Protein AF-A0A9E5NCR8-F1 (afdb_monomer_lite)

Foldseek 3Di:
DPDDDDPVVVVVQVPDPPRDPDDPPDLKDKDKDKDKDDDDDDPDPPDDIDMDIDMQMDNPDDVVSVVSVVVNVVVNVVVCVVQVPPQAALAAAAVLGGNVDRDLRSLVQLVCVVPVVGDQRPPPSLSQVQQQPPDRDNVSSVQSVCVVPPVDPGGDGVPGHD

Sequence (162 aa):
SPWGWLEDSLYALASRPGVSIQDVDSLVDRSQVMTAVHIPGENNPYAQASFVVVEAATRNGLAELQSIVGIARDIVKRQANAYGFPPRCGDVGPGGVGNGVVDLGDAVYILNYLFKNFPAPKCPLARADATGNGVVDLGDAVYLLNYLFKEFPPPDCPGIPF

Structure (mmCIF, N/CA/C/O backbone):
data_AF-A0A9E5NCR8-F1
#
_entry.id   AF-A0A9E5NCR8-F1
#
loop_
_atom_site.group_PDB
_atom_site.id
_atom_site.type_symbol
_atom_site.label_atom_id
_atom_site.label_alt_id
_atom_site.label_comp_id
_atom_site.label_asym_id
_atom_site.label_entity_id
_atom_site.label_seq_id
_atom_site.pdbx_PDB_ins_code
_atom_site.Cartn_x
_atom_site.Cartn_y
_atom_site.Cartn_z
_atom_site.occupancy
_atom_site.B_iso_or_equiv
_atom_site.auth_seq_id
_atom_site.auth_comp_id
_atom_site.auth_asym_id
_atom_site.auth_atom_id
_atom_site.pdbx_PDB_model_num
ATOM 1 N N . SER A 1 1 ? -10.292 -9.111 -34.425 1.00 34.38 1 SER A N 1
ATOM 2 C CA . SER A 1 1 ? -10.466 -7.845 -33.681 1.00 34.38 1 SER A CA 1
ATOM 3 C C . SER A 1 1 ? -9.158 -7.078 -33.738 1.00 34.38 1 SER A C 1
ATOM 5 O O . SER A 1 1 ? -8.133 -7.729 -33.565 1.00 34.38 1 SER A O 1
ATOM 7 N N . PRO A 1 2 ? -9.136 -5.763 -34.008 1.00 39.75 2 PRO A N 1
ATOM 8 C CA . PRO A 1 2 ? -7.903 -4.993 -33.928 1.00 39.75 2 PRO A CA 1
ATOM 9 C C . PRO A 1 2 ? -7.536 -4.841 -32.443 1.00 39.75 2 PRO A C 1
ATOM 11 O O . PRO A 1 2 ? -8.294 -4.258 -31.677 1.00 39.75 2 PRO A O 1
ATOM 14 N N . TRP A 1 3 ? -6.400 -5.424 -32.057 1.00 41.47 3 TRP A N 1
ATOM 15 C CA . TRP A 1 3 ? -5.693 -5.209 -30.782 1.00 41.47 3 TRP A CA 1
ATOM 16 C C . TRP A 1 3 ? -6.333 -5.711 -29.482 1.00 41.47 3 TRP A C 1
ATOM 18 O O . TRP A 1 3 ? -6.240 -5.058 -28.449 1.00 41.47 3 TRP A O 1
ATOM 28 N N . GLY A 1 4 ? -6.889 -6.920 -29.491 1.00 34.28 4 GLY A N 1
ATOM 29 C CA . GLY A 1 4 ? -7.196 -7.636 -28.251 1.00 34.28 4 GLY A CA 1
ATOM 30 C C . GLY A 1 4 ? -6.752 -9.082 -28.366 1.00 34.28 4 GLY A C 1
ATOM 31 O O . GLY A 1 4 ? -7.453 -9.881 -28.983 1.00 34.28 4 GLY A O 1
ATOM 32 N N . TRP A 1 5 ? -5.582 -9.414 -27.821 1.00 41.16 5 TRP A N 1
ATOM 33 C CA . TRP A 1 5 ? -5.235 -10.813 -27.576 1.00 41.16 5 TRP A CA 1
ATOM 34 C C . TRP A 1 5 ? -6.175 -11.336 -26.483 1.00 41.16 5 TRP A C 1
ATOM 36 O O . TRP A 1 5 ? -6.352 -10.673 -25.464 1.00 41.16 5 TRP A O 1
ATOM 46 N N . LEU A 1 6 ? -6.803 -12.494 -26.704 1.00 40.50 6 LEU A N 1
ATOM 47 C CA . LEU A 1 6 ? -7.566 -13.200 -25.668 1.00 40.50 6 LEU A CA 1
ATOM 48 C C . LEU A 1 6 ? -6.592 -13.563 -24.535 1.00 40.50 6 LEU A C 1
ATOM 50 O O . LEU A 1 6 ? -5.549 -14.149 -24.833 1.00 40.50 6 LEU A O 1
ATOM 54 N N . GLU A 1 7 ? -6.908 -13.210 -23.284 1.00 42.03 7 GLU A N 1
ATOM 55 C CA . GLU A 1 7 ? -6.040 -13.352 -22.093 1.00 42.03 7 GLU A CA 1
ATOM 56 C C . GLU A 1 7 ? -5.366 -14.735 -21.981 1.00 42.03 7 GLU A C 1
ATOM 58 O O . GLU A 1 7 ? -4.186 -14.832 -21.639 1.00 42.03 7 GLU A O 1
ATOM 63 N N . ASP A 1 8 ? -6.056 -15.795 -22.404 1.00 42.19 8 ASP A N 1
ATOM 64 C CA . ASP A 1 8 ? -5.558 -17.178 -22.374 1.00 42.19 8 ASP A CA 1
ATOM 65 C C . ASP A 1 8 ? -4.405 -17.455 -23.357 1.00 42.19 8 ASP A C 1
ATOM 67 O O . ASP A 1 8 ? -3.614 -18.385 -23.184 1.00 42.19 8 ASP A O 1
ATOM 71 N N . SER A 1 9 ? -4.269 -16.631 -24.397 1.00 46.66 9 SER A N 1
ATOM 72 C CA . SER A 1 9 ? -3.266 -16.811 -25.455 1.00 46.66 9 SER A CA 1
ATOM 73 C C . SER A 1 9 ? -1.865 -16.424 -24.982 1.00 46.66 9 SER A C 1
ATOM 75 O O . SER A 1 9 ? -0.873 -16.983 -25.448 1.00 46.66 9 SER A O 1
ATOM 77 N N . LEU A 1 10 ? -1.777 -15.479 -24.042 1.00 41.31 10 LEU A N 1
ATOM 78 C CA . LEU A 1 10 ? -0.515 -14.920 -23.555 1.00 41.31 10 LEU A CA 1
ATOM 79 C C . LEU A 1 10 ? 0.118 -15.830 -22.491 1.00 41.31 10 LEU A C 1
ATOM 81 O O . LEU A 1 10 ? 1.314 -16.119 -22.557 1.00 41.31 10 LEU A O 1
ATOM 85 N N . TYR A 1 11 ? -0.702 -16.383 -21.590 1.00 39.84 11 TYR A N 1
ATOM 86 C CA . TYR A 1 11 ? -0.286 -17.407 -20.623 1.00 39.84 11 TYR A CA 1
ATOM 87 C C . TYR A 1 11 ? 0.155 -18.713 -21.306 1.00 39.84 11 TYR A C 1
ATOM 89 O O . TYR A 1 11 ? 1.150 -19.327 -20.907 1.00 39.84 11 TYR A O 1
ATOM 97 N N . ALA A 1 12 ? -0.529 -19.122 -22.380 1.00 47.34 12 ALA A N 1
ATOM 98 C CA . ALA A 1 12 ? -0.143 -20.290 -23.172 1.00 47.34 12 ALA A CA 1
ATOM 99 C C . ALA A 1 12 ? 1.158 -20.079 -23.976 1.00 47.34 12 ALA A C 1
ATOM 101 O O . ALA A 1 12 ? 1.896 -21.038 -24.212 1.00 47.34 12 ALA A O 1
ATOM 102 N N . LEU A 1 13 ? 1.467 -18.840 -24.382 1.00 42.31 13 LEU A N 1
ATOM 103 C CA . LEU A 1 13 ? 2.720 -18.509 -25.071 1.00 42.31 13 LEU A CA 1
ATOM 104 C C . LEU A 1 13 ? 3.914 -18.442 -24.108 1.00 42.31 13 LEU A C 1
ATOM 106 O O . LEU A 1 13 ? 4.970 -18.987 -24.415 1.00 42.31 13 LEU A O 1
ATOM 110 N N . ALA A 1 14 ? 3.742 -17.810 -22.943 1.00 39.50 14 ALA A N 1
ATOM 111 C CA . ALA A 1 14 ? 4.803 -17.634 -21.948 1.00 39.50 14 ALA A CA 1
ATOM 112 C C . ALA A 1 14 ? 5.196 -18.939 -21.225 1.00 39.50 14 ALA A C 1
ATOM 114 O O . ALA A 1 14 ? 6.296 -19.045 -20.688 1.00 39.50 14 ALA A O 1
ATOM 115 N N . SER A 1 15 ? 4.314 -19.943 -21.220 1.00 44.50 15 SER A N 1
ATOM 116 C CA . SER A 1 15 ? 4.552 -21.254 -20.596 1.00 44.50 15 SER A CA 1
ATOM 117 C C . SER A 1 15 ? 5.315 -22.245 -21.483 1.00 44.50 15 SER A C 1
ATOM 119 O O . SER A 1 15 ? 5.694 -23.318 -21.012 1.00 44.50 15 SER A O 1
ATOM 121 N N . ARG A 1 16 ? 5.576 -21.910 -22.755 1.00 38.28 16 ARG A N 1
ATOM 122 C CA . ARG A 1 16 ? 6.354 -22.749 -23.678 1.00 38.28 16 ARG A CA 1
ATOM 123 C C . ARG A 1 16 ? 7.828 -22.319 -23.692 1.00 38.28 16 ARG A C 1
ATOM 125 O O . ARG A 1 16 ? 8.129 -21.213 -24.143 1.00 38.28 16 ARG A O 1
ATOM 132 N N . PRO A 1 17 ? 8.771 -23.180 -23.263 1.00 30.77 17 PRO A N 1
ATOM 133 C CA . PRO A 1 17 ? 10.197 -22.881 -23.355 1.00 30.77 17 PRO A CA 1
ATOM 134 C C . PRO A 1 17 ? 10.608 -22.627 -24.813 1.00 30.77 17 PRO A C 1
ATOM 136 O O . PRO A 1 17 ? 10.338 -23.451 -25.684 1.00 30.77 17 PRO A O 1
ATOM 139 N N . GLY A 1 18 ? 11.266 -21.495 -25.080 1.00 36.66 18 GLY A N 1
ATOM 140 C CA . GLY A 1 18 ? 11.810 -21.158 -26.403 1.00 36.66 18 GLY A CA 1
ATOM 141 C C . GLY A 1 18 ? 10.895 -20.348 -27.329 1.00 36.66 18 GLY A C 1
ATOM 142 O O . GLY A 1 18 ? 11.268 -20.120 -28.478 1.00 36.66 18 GLY A O 1
ATOM 143 N N . VAL A 1 19 ? 9.728 -19.882 -26.868 1.00 41.50 19 VAL A N 1
ATOM 144 C CA . VAL A 1 19 ? 8.888 -18.977 -27.669 1.00 41.50 19 VAL A CA 1
ATOM 145 C C . VAL A 1 19 ? 9.392 -17.538 -27.550 1.00 41.50 19 VAL A C 1
ATOM 147 O O . VAL A 1 19 ? 9.287 -16.907 -26.501 1.00 41.50 19 VAL A O 1
ATOM 150 N N . SER A 1 20 ? 9.929 -17.012 -28.652 1.00 45.31 20 SER A N 1
ATOM 151 C CA . SER A 1 20 ? 10.229 -15.589 -28.817 1.00 45.31 20 SER A CA 1
ATOM 152 C C . SER A 1 20 ? 8.973 -14.864 -29.302 1.00 45.31 20 SER A C 1
ATOM 154 O O . SER A 1 20 ? 8.460 -15.174 -30.374 1.00 45.31 20 SER A O 1
ATOM 156 N N . ILE A 1 21 ? 8.471 -13.897 -28.529 1.00 50.97 21 ILE A N 1
ATOM 157 C CA . ILE A 1 21 ? 7.314 -13.048 -28.890 1.00 50.97 21 ILE A CA 1
ATOM 158 C C . ILE A 1 21 ? 7.776 -11.829 -29.714 1.00 50.97 21 ILE A C 1
ATOM 160 O O . ILE A 1 21 ? 7.253 -10.721 -29.582 1.00 50.97 21 ILE A O 1
ATOM 164 N N . GLN A 1 22 ? 8.829 -11.996 -30.514 1.00 52.59 22 GLN A N 1
ATOM 165 C CA . GLN A 1 22 ? 9.348 -10.922 -31.350 1.00 52.59 22 GLN A CA 1
ATOM 166 C C . GLN A 1 22 ? 8.698 -10.953 -32.730 1.00 52.59 22 GLN A C 1
ATOM 168 O O . GLN A 1 22 ? 8.559 -12.003 -33.353 1.00 52.59 22 GLN A O 1
ATOM 173 N N . ASP A 1 23 ? 8.305 -9.768 -33.186 1.00 54.06 23 ASP A N 1
ATOM 174 C CA . ASP A 1 23 ? 8.013 -9.504 -34.588 1.00 54.06 23 ASP A CA 1
ATOM 175 C C . ASP A 1 23 ? 9.319 -9.660 -35.385 1.00 54.06 23 ASP A C 1
ATOM 177 O O . ASP A 1 23 ? 10.361 -9.151 -34.963 1.00 54.06 23 ASP A O 1
ATOM 181 N N . VAL A 1 24 ? 9.278 -10.393 -36.498 1.00 54.28 24 VAL A N 1
ATOM 182 C CA . VAL A 1 24 ? 10.459 -10.785 -37.291 1.00 54.28 24 VAL A CA 1
ATOM 183 C C . VAL A 1 24 ? 11.196 -9.593 -37.915 1.00 54.28 24 VAL A C 1
ATOM 185 O O . VAL A 1 24 ? 12.364 -9.731 -38.269 1.00 54.28 24 VAL A O 1
ATOM 188 N N . ASP A 1 25 ? 10.565 -8.415 -37.946 1.00 57.66 25 ASP A N 1
ATOM 189 C CA . ASP A 1 25 ? 11.150 -7.155 -38.426 1.00 57.66 25 ASP A CA 1
ATOM 190 C C . ASP A 1 25 ? 11.596 -6.205 -37.290 1.00 57.66 25 ASP A C 1
ATOM 192 O O . ASP A 1 25 ? 11.948 -5.039 -37.517 1.00 57.66 25 ASP A O 1
ATOM 196 N N . SER A 1 26 ? 11.581 -6.658 -36.031 1.00 60.41 26 SER A N 1
ATOM 197 C CA . SER A 1 26 ? 11.894 -5.798 -34.887 1.00 60.41 26 SER A CA 1
ATOM 198 C C . SER A 1 26 ? 13.404 -5.604 -34.707 1.00 60.41 26 SER A C 1
ATOM 200 O O . SER A 1 26 ? 14.083 -6.395 -34.066 1.00 60.41 26 SER A O 1
ATOM 202 N N . LEU A 1 27 ? 13.932 -4.477 -35.197 1.00 68.94 27 LEU A N 1
ATOM 203 C CA . LEU A 1 27 ? 15.289 -3.979 -34.890 1.00 68.94 27 LEU A CA 1
ATOM 204 C C . LEU A 1 27 ? 15.424 -3.420 -33.453 1.00 68.94 27 LEU A C 1
ATOM 206 O O . LEU A 1 27 ? 16.303 -2.602 -33.187 1.00 68.94 27 LEU A O 1
ATOM 210 N N . VAL A 1 28 ? 14.492 -3.754 -32.557 1.00 74.44 28 VAL A N 1
ATOM 211 C CA . VAL A 1 28 ? 14.378 -3.171 -31.218 1.00 74.44 28 VAL A CA 1
ATOM 212 C C . VAL A 1 28 ? 14.497 -4.288 -30.189 1.00 74.44 28 VAL A C 1
ATOM 214 O O . VAL A 1 28 ? 13.626 -5.152 -30.098 1.00 74.44 28 VAL A O 1
ATOM 217 N N . ASP A 1 29 ? 15.534 -4.222 -29.367 1.00 78.56 29 ASP A N 1
ATOM 218 C CA . ASP A 1 29 ? 15.648 -5.018 -28.155 1.00 78.56 29 ASP A CA 1
ATOM 219 C C . ASP A 1 29 ? 14.614 -4.516 -27.138 1.00 78.56 29 ASP A C 1
ATOM 221 O O . ASP A 1 29 ? 14.597 -3.332 -26.789 1.00 78.56 29 ASP A O 1
ATOM 225 N N . ARG A 1 30 ? 13.734 -5.404 -26.660 1.00 81.56 30 ARG A N 1
ATOM 226 C CA . ARG A 1 30 ? 12.680 -5.072 -25.686 1.00 81.56 30 ARG A CA 1
ATOM 227 C C . ARG A 1 30 ? 12.715 -5.989 -24.472 1.00 81.56 30 ARG A C 1
ATOM 229 O O . ARG A 1 30 ? 13.052 -7.167 -24.565 1.00 81.56 30 ARG A O 1
ATOM 236 N N . SER A 1 31 ? 12.314 -5.449 -23.331 1.00 81.00 31 SER A N 1
ATOM 237 C CA . SER A 1 31 ? 12.114 -6.173 -22.082 1.00 81.00 31 SER A CA 1
ATOM 238 C C . SER A 1 31 ? 10.968 -5.537 -21.300 1.00 81.00 31 SER A C 1
ATOM 240 O O . SER A 1 31 ? 10.679 -4.353 -21.457 1.00 81.00 31 SER A O 1
ATOM 242 N N . GLN A 1 32 ? 10.311 -6.311 -20.446 1.00 83.50 32 GLN A N 1
ATOM 243 C CA . GLN A 1 32 ? 9.283 -5.806 -19.543 1.00 83.50 32 GLN A CA 1
ATOM 244 C C . GLN A 1 32 ? 9.751 -5.992 -18.106 1.00 83.50 32 GLN A C 1
ATOM 246 O O . GLN A 1 32 ? 10.219 -7.063 -17.720 1.00 83.50 32 GLN A O 1
ATOM 251 N N . VAL A 1 33 ? 9.617 -4.935 -17.311 1.00 74.25 33 VAL A N 1
ATOM 252 C CA . VAL A 1 33 ? 9.807 -4.983 -15.866 1.00 74.25 33 VAL A CA 1
ATOM 253 C C . VAL A 1 33 ? 8.438 -4.862 -15.227 1.00 74.25 33 VAL A C 1
ATOM 255 O O . VAL A 1 33 ? 7.742 -3.867 -15.412 1.00 74.25 33 VAL A O 1
ATOM 258 N N . MET A 1 34 ? 8.055 -5.890 -14.483 1.00 76.50 34 MET A N 1
ATOM 259 C CA . MET A 1 34 ? 6.752 -5.984 -13.844 1.00 76.50 34 MET A CA 1
ATOM 260 C C . MET A 1 34 ? 6.924 -6.119 -12.337 1.00 76.50 34 MET A C 1
ATOM 262 O O . MET A 1 34 ? 7.808 -6.836 -11.868 1.00 76.50 34 MET A O 1
ATOM 266 N N . THR A 1 35 ? 6.048 -5.462 -11.585 1.00 69.12 35 THR A N 1
ATOM 267 C CA . THR A 1 35 ? 5.755 -5.844 -10.203 1.00 69.12 35 THR A CA 1
ATOM 268 C C . THR A 1 35 ? 4.263 -6.079 -10.053 1.00 69.12 35 THR A C 1
ATOM 270 O O . THR A 1 35 ? 3.446 -5.447 -10.731 1.00 69.12 35 THR A O 1
ATOM 273 N N . ALA A 1 36 ? 3.921 -6.981 -9.146 1.00 60.50 36 ALA A N 1
ATOM 274 C CA . ALA A 1 36 ? 2.567 -7.156 -8.667 1.00 60.50 36 ALA A CA 1
ATOM 275 C C . ALA A 1 36 ? 2.478 -6.545 -7.270 1.00 60.50 36 ALA A C 1
ATOM 277 O O . ALA A 1 36 ? 3.303 -6.818 -6.399 1.00 60.50 36 ALA A O 1
ATOM 278 N N . VAL A 1 37 ? 1.469 -5.714 -7.066 1.00 56.59 37 VAL A N 1
ATOM 279 C CA . VAL A 1 37 ? 1.096 -5.164 -5.771 1.00 56.59 37 VAL A CA 1
ATOM 280 C C . VAL A 1 37 ? -0.142 -5.933 -5.330 1.00 56.59 37 VAL A C 1
ATOM 282 O O . VAL A 1 37 ? -1.215 -5.736 -5.894 1.00 56.59 37 VAL A O 1
ATOM 285 N N . HIS A 1 38 ? 0.048 -6.818 -4.344 1.00 53.16 38 HIS A N 1
ATOM 286 C CA . HIS A 1 38 ? -0.978 -7.662 -3.723 1.00 53.16 38 HIS A CA 1
ATOM 287 C C . HIS A 1 38 ? -1.709 -8.592 -4.712 1.00 53.16 38 HIS A C 1
ATOM 289 O O . HIS A 1 38 ? -2.614 -8.186 -5.432 1.00 53.16 38 HIS A O 1
ATOM 295 N N . ILE A 1 39 ? -1.325 -9.871 -4.731 1.00 55.66 39 ILE A N 1
ATOM 296 C CA . ILE A 1 39 ? -2.119 -10.925 -5.372 1.00 55.66 39 ILE A CA 1
ATOM 297 C C . ILE A 1 39 ? -2.884 -11.606 -4.237 1.00 55.66 39 ILE A C 1
ATOM 299 O O . ILE A 1 39 ? -2.273 -12.370 -3.488 1.00 55.66 39 ILE A O 1
ATOM 303 N N . PRO A 1 40 ? -4.166 -11.285 -4.033 1.00 51.16 40 PRO A N 1
ATOM 304 C CA . PRO A 1 40 ? -4.939 -11.888 -2.963 1.00 51.16 40 PRO A CA 1
ATOM 305 C C . PRO A 1 40 ? -5.031 -13.395 -3.194 1.00 51.16 40 PRO A C 1
ATOM 307 O O . PRO A 1 40 ? -5.575 -13.857 -4.195 1.00 51.16 40 PRO A O 1
ATOM 310 N N . GLY A 1 41 ? -4.449 -14.161 -2.279 1.00 51.47 41 GLY A N 1
ATOM 311 C CA . GLY A 1 41 ? -4.533 -15.612 -2.280 1.00 51.47 41 GLY A CA 1
ATOM 312 C C . GLY A 1 41 ? -5.636 -16.053 -1.338 1.00 51.47 41 GLY A C 1
ATOM 313 O O . GLY A 1 41 ? -5.311 -16.392 -0.216 1.00 51.47 41 GLY A O 1
ATOM 314 N N . GLU A 1 42 ? -6.903 -15.982 -1.763 1.00 51.91 42 GLU A N 1
ATOM 315 C CA . GLU A 1 42 ? -8.075 -16.607 -1.116 1.00 51.91 42 GLU A CA 1
ATOM 316 C C . GLU A 1 42 ? -9.378 -16.285 -1.885 1.00 51.91 42 GLU A C 1
ATOM 318 O O . GLU A 1 42 ? -9.389 -15.424 -2.765 1.00 51.91 42 GLU A O 1
ATOM 323 N N . ASN A 1 43 ? -10.491 -16.952 -1.539 1.00 59.62 43 ASN A N 1
ATOM 324 C CA . ASN A 1 43 ? -11.837 -16.782 -2.128 1.00 59.62 43 ASN A CA 1
ATOM 325 C C . ASN A 1 43 ? -12.516 -15.446 -1.747 1.00 59.62 43 ASN A C 1
ATOM 327 O O . ASN A 1 43 ? -13.702 -15.416 -1.417 1.00 59.62 43 ASN A O 1
ATOM 331 N N . ASN A 1 44 ? -11.784 -14.333 -1.759 1.00 57.50 44 ASN A N 1
ATOM 332 C CA . ASN A 1 44 ? -12.356 -13.014 -1.533 1.00 57.50 44 ASN A CA 1
ATOM 333 C C . ASN A 1 44 ? -12.877 -12.444 -2.874 1.00 57.50 44 ASN A C 1
ATOM 335 O O . ASN A 1 44 ? -12.073 -12.099 -3.740 1.00 57.50 44 ASN A O 1
ATOM 339 N N . PRO A 1 45 ? -14.203 -12.308 -3.077 1.00 54.31 45 PRO A N 1
ATOM 340 C CA . PRO A 1 45 ? -14.766 -11.807 -4.335 1.00 54.31 45 PRO A CA 1
ATOM 341 C C . PRO A 1 45 ? -14.498 -10.312 -4.579 1.00 54.31 45 PRO A C 1
ATOM 343 O O . PRO A 1 45 ? -14.756 -9.816 -5.672 1.00 54.31 45 PRO A O 1
ATOM 346 N N . TYR A 1 46 ? -13.982 -9.588 -3.583 1.00 49.88 46 TYR A N 1
ATOM 347 C CA . TYR A 1 46 ? -13.632 -8.168 -3.678 1.00 49.88 46 TYR A CA 1
ATOM 348 C C . TYR A 1 46 ? -12.137 -7.931 -3.875 1.00 49.88 46 TYR A C 1
ATOM 350 O O . TYR A 1 46 ? -11.669 -6.792 -3.830 1.00 49.88 46 TYR A O 1
ATOM 358 N N . ALA A 1 47 ? -11.367 -8.998 -4.047 1.00 54.00 47 ALA A N 1
ATOM 359 C CA . ALA A 1 47 ? -9.930 -8.905 -4.070 1.00 54.00 47 ALA A CA 1
ATOM 360 C C . ALA A 1 47 ? -9.437 -8.351 -5.416 1.00 54.00 47 ALA A C 1
ATOM 362 O O . ALA A 1 47 ? -9.851 -8.800 -6.484 1.00 54.00 47 ALA A O 1
ATOM 363 N N . GLN A 1 48 ? -8.562 -7.346 -5.364 1.00 54.19 48 GLN A N 1
ATOM 364 C CA . GLN A 1 48 ? -8.042 -6.666 -6.548 1.00 54.19 48 GLN A CA 1
ATOM 365 C C . GLN A 1 48 ? -6.534 -6.863 -6.634 1.00 54.19 48 GLN A C 1
ATOM 367 O O . GLN A 1 48 ? -5.811 -6.551 -5.689 1.00 54.19 48 GLN A O 1
ATOM 372 N N . ALA A 1 49 ? -6.069 -7.354 -7.782 1.00 59.25 49 ALA A N 1
ATOM 373 C CA . ALA A 1 49 ? -4.654 -7.387 -8.111 1.00 59.25 49 ALA A CA 1
ATOM 374 C C . ALA A 1 49 ? -4.275 -6.106 -8.857 1.00 59.25 49 ALA A C 1
ATOM 376 O O . ALA A 1 49 ? -4.957 -5.695 -9.796 1.00 59.25 49 ALA A O 1
ATOM 377 N N . SER A 1 50 ? -3.181 -5.476 -8.441 1.00 62.06 50 SER A N 1
ATOM 378 C CA . SER A 1 50 ? -2.626 -4.314 -9.129 1.00 62.06 50 SER A CA 1
ATOM 379 C C . SER A 1 50 ? -1.266 -4.665 -9.706 1.00 62.06 50 SER A C 1
ATOM 381 O O . SER A 1 50 ? -0.412 -5.217 -9.019 1.00 62.06 50 SER A O 1
ATOM 383 N N . PHE A 1 51 ? -1.039 -4.323 -10.968 1.00 69.25 51 PHE A N 1
ATOM 384 C CA . PHE A 1 51 ? 0.231 -4.568 -11.640 1.00 69.25 51 PHE A CA 1
ATOM 385 C C . PHE A 1 51 ? 0.802 -3.256 -12.153 1.00 69.25 51 PHE A C 1
ATOM 387 O O . PHE A 1 51 ? 0.081 -2.428 -12.707 1.00 69.25 51 PHE A O 1
ATOM 394 N N . VAL A 1 52 ? 2.110 -3.081 -11.991 1.00 70.00 52 VAL A N 1
ATOM 395 C CA . VAL A 1 52 ? 2.852 -2.013 -12.662 1.00 70.00 52 VAL A CA 1
ATOM 396 C C . VAL A 1 52 ? 3.777 -2.687 -13.652 1.00 70.00 52 VAL A C 1
ATOM 398 O O . VAL A 1 52 ? 4.655 -3.455 -13.257 1.00 70.00 52 VAL A O 1
ATOM 401 N N . VAL A 1 53 ? 3.559 -2.408 -14.933 1.00 80.38 53 VAL A N 1
ATOM 402 C CA . VAL A 1 53 ? 4.371 -2.918 -16.036 1.00 80.38 53 VAL A CA 1
ATOM 403 C C . VAL A 1 53 ? 5.045 -1.731 -16.703 1.00 80.38 53 VAL A C 1
ATOM 405 O O . VAL A 1 53 ? 4.381 -0.786 -17.122 1.00 80.38 53 VAL A O 1
ATOM 408 N N . VAL A 1 54 ? 6.368 -1.785 -16.793 1.00 78.50 54 VAL A N 1
ATOM 409 C CA . VAL A 1 54 ? 7.179 -0.817 -17.527 1.00 78.50 54 VAL A CA 1
ATOM 410 C C . VAL A 1 54 ? 7.860 -1.552 -18.669 1.00 78.50 54 VAL A C 1
ATOM 412 O O . VAL A 1 54 ? 8.625 -2.493 -18.451 1.00 78.50 54 VAL A O 1
ATOM 415 N N . GLU A 1 55 ? 7.579 -1.120 -19.893 1.00 87.19 55 GLU A N 1
ATOM 416 C CA . GLU A 1 55 ? 8.277 -1.600 -21.079 1.00 87.19 55 GLU A CA 1
ATOM 417 C C . GLU A 1 55 ? 9.580 -0.813 -21.267 1.00 87.19 55 GLU A C 1
ATOM 419 O O . GLU A 1 55 ? 9.590 0.417 -21.303 1.00 87.19 55 GLU A O 1
ATOM 424 N N . ALA A 1 56 ? 10.688 -1.542 -21.368 1.00 81.94 56 ALA A N 1
ATOM 425 C CA . ALA A 1 56 ? 12.010 -1.034 -21.694 1.00 81.94 56 ALA A CA 1
ATOM 426 C C . ALA A 1 56 ? 12.355 -1.460 -23.123 1.00 81.94 56 ALA A C 1
ATOM 428 O O . ALA A 1 56 ? 12.314 -2.648 -23.440 1.00 81.94 56 ALA A O 1
ATOM 429 N N . ALA A 1 57 ? 12.711 -0.508 -23.982 1.00 87.19 57 ALA A N 1
ATOM 430 C CA . ALA A 1 57 ? 13.013 -0.779 -25.381 1.00 87.19 57 ALA A CA 1
ATOM 431 C C . ALA A 1 57 ? 14.178 0.085 -25.878 1.00 87.19 57 ALA A C 1
ATOM 433 O O . ALA A 1 57 ? 14.270 1.261 -25.527 1.00 87.19 57 ALA A O 1
ATOM 434 N N . THR A 1 58 ? 15.048 -0.484 -26.713 1.00 83.62 58 THR A N 1
ATOM 435 C CA . THR A 1 58 ? 16.130 0.238 -27.401 1.00 83.62 58 THR A CA 1
ATOM 436 C C . THR A 1 58 ? 16.488 -0.404 -28.744 1.00 83.62 58 THR A C 1
ATOM 438 O O . THR A 1 58 ? 16.213 -1.572 -28.980 1.00 83.62 58 THR A O 1
ATOM 441 N N . ARG A 1 59 ? 17.119 0.365 -29.635 1.00 86.81 59 ARG A N 1
ATOM 442 C CA . ARG A 1 59 ? 17.736 -0.109 -30.885 1.00 86.81 59 ARG A CA 1
ATOM 443 C C . ARG A 1 59 ? 19.258 -0.269 -30.791 1.00 86.81 59 ARG A C 1
ATOM 445 O O . ARG A 1 59 ? 19.869 -0.714 -31.754 1.00 86.81 59 ARG A O 1
ATOM 452 N N . ASN A 1 60 ? 19.880 0.108 -29.672 1.00 83.44 60 ASN A N 1
ATOM 453 C CA . ASN A 1 60 ? 21.341 0.204 -29.563 1.00 83.44 60 ASN A CA 1
ATOM 454 C C . ASN A 1 60 ? 21.987 -1.015 -28.881 1.00 83.44 60 ASN A C 1
ATOM 456 O O . ASN A 1 60 ? 23.117 -0.934 -28.396 1.00 83.44 60 ASN A O 1
ATOM 460 N N . GLY A 1 61 ? 21.291 -2.152 -28.852 1.00 77.50 61 GLY A N 1
ATOM 461 C CA . GLY A 1 61 ? 21.836 -3.409 -28.358 1.00 77.50 61 GLY A CA 1
ATOM 462 C C . GLY A 1 61 ? 21.615 -3.667 -26.865 1.00 77.50 61 GLY A C 1
ATOM 463 O O . GLY A 1 61 ? 21.182 -2.816 -26.080 1.00 77.50 61 GLY A O 1
ATOM 464 N N . LEU A 1 62 ? 22.011 -4.874 -26.459 1.00 75.12 62 LEU A N 1
ATOM 465 C CA . LEU A 1 62 ? 21.805 -5.427 -25.119 1.00 75.12 62 LEU A CA 1
ATOM 466 C C . LEU A 1 62 ? 22.354 -4.557 -23.974 1.00 75.12 62 LEU A C 1
ATOM 468 O O . LEU A 1 62 ? 21.732 -4.489 -22.916 1.00 75.12 62 LEU A O 1
ATOM 472 N N . ALA A 1 63 ? 23.503 -3.899 -24.158 1.00 76.25 63 ALA A N 1
ATOM 473 C CA . ALA A 1 63 ? 24.135 -3.110 -23.097 1.00 76.25 63 ALA A CA 1
ATOM 474 C C . ALA A 1 63 ? 23.277 -1.901 -22.683 1.00 76.25 63 ALA A C 1
ATOM 476 O O . ALA A 1 63 ? 23.106 -1.633 -21.493 1.00 76.25 63 ALA A O 1
ATOM 477 N N . GLU A 1 64 ? 22.684 -1.198 -23.651 1.00 80.69 64 GLU A N 1
ATOM 478 C CA . GLU A 1 64 ? 21.770 -0.100 -23.340 1.00 80.69 64 GLU A CA 1
ATOM 479 C C . GLU A 1 64 ? 20.432 -0.633 -22.821 1.00 80.69 64 GLU A C 1
ATOM 481 O O . GLU A 1 64 ? 19.888 -0.078 -21.865 1.00 80.69 64 GLU A O 1
ATOM 486 N N . LEU A 1 65 ? 19.939 -1.757 -23.361 1.00 79.00 65 LEU A N 1
ATOM 487 C CA . LEU A 1 65 ? 18.719 -2.378 -22.846 1.00 79.00 65 LEU A CA 1
ATOM 488 C C . LEU A 1 65 ? 18.856 -2.698 -21.350 1.00 79.00 65 LEU A C 1
ATOM 490 O O . LEU A 1 65 ? 17.950 -2.404 -20.574 1.00 79.00 65 LEU A O 1
ATOM 494 N N . GLN A 1 66 ? 19.998 -3.244 -20.920 1.00 76.94 66 GLN A N 1
ATOM 495 C CA . GLN A 1 66 ? 20.274 -3.530 -19.509 1.00 76.94 66 GLN A CA 1
ATOM 496 C C . GLN A 1 66 ? 20.253 -2.265 -18.636 1.00 76.94 66 GLN A C 1
ATOM 498 O O . GLN A 1 66 ? 19.734 -2.310 -17.517 1.00 76.94 66 GLN A O 1
ATOM 503 N N . SER A 1 67 ? 20.757 -1.139 -19.151 1.00 82.38 67 SER A N 1
ATOM 504 C CA . SER A 1 67 ? 20.698 0.162 -18.472 1.00 82.38 67 SER A CA 1
ATOM 505 C C . SER A 1 67 ? 19.253 0.658 -18.313 1.00 82.38 67 SER A C 1
ATOM 507 O O . SER A 1 67 ? 18.823 0.984 -17.204 1.00 82.38 67 SER A O 1
ATOM 509 N N . ILE A 1 68 ? 18.459 0.623 -19.390 1.00 78.88 68 ILE A N 1
ATOM 510 C CA . ILE A 1 68 ? 17.048 1.048 -19.377 1.00 78.88 68 ILE A CA 1
ATOM 511 C C . ILE A 1 68 ? 16.216 0.146 -18.458 1.00 78.88 68 ILE A C 1
ATOM 513 O O . ILE A 1 68 ? 15.384 0.636 -17.698 1.00 78.88 68 ILE A O 1
ATOM 517 N N . VAL A 1 69 ? 16.474 -1.163 -18.454 1.00 80.94 69 VAL A N 1
ATOM 518 C CA . VAL A 1 69 ? 15.854 -2.102 -17.507 1.00 80.94 69 VAL A CA 1
ATOM 519 C C . VAL A 1 69 ? 16.203 -1.741 -16.058 1.00 80.94 69 VAL A C 1
ATOM 521 O O . VAL A 1 69 ? 15.345 -1.847 -15.182 1.00 80.94 69 VAL A O 1
ATOM 524 N N . GLY A 1 70 ? 17.429 -1.284 -15.783 1.00 75.06 70 GLY A N 1
ATOM 525 C CA . GLY A 1 70 ? 17.816 -0.749 -14.473 1.00 75.06 70 GLY A CA 1
ATOM 526 C C . GLY A 1 70 ? 16.940 0.431 -14.044 1.00 75.06 70 GLY A C 1
ATOM 527 O O . GLY A 1 70 ? 16.368 0.410 -12.954 1.00 75.06 70 GLY A O 1
ATOM 528 N N . ILE A 1 71 ? 16.742 1.400 -14.941 1.00 82.00 71 ILE A N 1
ATOM 529 C CA . ILE A 1 71 ? 15.856 2.553 -14.712 1.00 82.00 71 ILE A CA 1
ATOM 530 C C . ILE A 1 71 ? 14.409 2.095 -14.486 1.00 82.00 71 ILE A C 1
ATOM 532 O O . ILE A 1 71 ? 13.760 2.535 -13.536 1.00 82.00 71 ILE A O 1
ATOM 536 N N . ALA A 1 72 ? 13.908 1.184 -15.324 1.00 77.62 72 ALA A N 1
ATOM 537 C CA . ALA A 1 72 ? 12.560 0.637 -15.211 1.00 77.62 72 ALA A CA 1
ATOM 538 C C . ALA A 1 72 ? 12.338 -0.060 -13.858 1.00 77.62 72 ALA A C 1
ATOM 540 O O . ALA A 1 72 ? 11.307 0.154 -13.223 1.00 77.62 72 ALA A O 1
ATOM 541 N N . ARG A 1 73 ? 13.324 -0.813 -13.346 1.00 78.81 73 ARG A N 1
ATOM 542 C CA . ARG A 1 73 ? 13.268 -1.393 -11.991 1.00 78.81 73 ARG A CA 1
ATOM 543 C C . ARG A 1 73 ? 13.139 -0.325 -10.914 1.00 78.81 73 ARG A C 1
ATOM 545 O O . ARG A 1 73 ? 12.346 -0.498 -9.993 1.00 78.81 73 ARG A O 1
ATOM 552 N N . ASP A 1 74 ? 13.878 0.772 -11.012 1.00 77.31 74 ASP A N 1
ATOM 553 C CA . ASP A 1 74 ? 13.819 1.836 -10.007 1.00 77.31 74 ASP A CA 1
ATOM 554 C C . ASP A 1 74 ? 12.526 2.657 -10.079 1.00 77.31 74 ASP A C 1
ATOM 556 O O . ASP A 1 74 ? 12.065 3.164 -9.055 1.00 77.31 74 ASP A O 1
ATOM 560 N N . ILE A 1 75 ? 11.906 2.768 -11.258 1.00 75.06 75 ILE A N 1
ATOM 561 C CA . ILE A 1 75 ? 10.546 3.308 -11.406 1.00 75.06 75 ILE A CA 1
ATOM 562 C C . ILE A 1 75 ? 9.553 2.392 -10.699 1.00 75.06 75 ILE A C 1
ATOM 564 O O . ILE A 1 75 ? 8.811 2.847 -9.836 1.00 75.06 75 ILE A O 1
ATOM 568 N N . VAL A 1 76 ? 9.586 1.096 -11.007 1.00 75.94 76 VAL A N 1
ATOM 569 C CA . VAL A 1 76 ? 8.666 0.114 -10.428 1.00 75.94 76 VAL A CA 1
ATOM 570 C C . VAL A 1 76 ? 8.802 0.047 -8.898 1.00 75.94 76 VAL A C 1
ATOM 572 O O . VAL A 1 76 ? 7.791 0.037 -8.198 1.00 75.94 76 VAL A O 1
ATOM 575 N N . LYS A 1 77 ? 10.028 0.101 -8.355 1.00 71.50 77 LYS A N 1
ATOM 576 C CA . LYS A 1 77 ? 10.278 0.193 -6.902 1.00 71.50 77 LYS A CA 1
ATOM 577 C C . LYS A 1 77 ? 9.715 1.474 -6.287 1.00 71.50 77 LYS A C 1
ATOM 579 O O . LYS A 1 77 ? 9.056 1.420 -5.255 1.00 71.50 77 LYS A O 1
ATOM 584 N N . ARG A 1 78 ? 9.968 2.635 -6.906 1.00 68.69 78 ARG A N 1
ATOM 585 C CA . ARG A 1 78 ? 9.435 3.919 -6.421 1.00 68.69 78 ARG A CA 1
ATOM 586 C C . ARG A 1 78 ? 7.917 3.934 -6.445 1.00 68.69 78 ARG A C 1
ATOM 588 O O . ARG A 1 78 ? 7.313 4.438 -5.508 1.00 68.69 78 ARG A O 1
ATOM 595 N N . GLN A 1 79 ? 7.316 3.360 -7.480 1.00 66.75 79 GLN A N 1
ATOM 596 C CA . GLN A 1 79 ? 5.872 3.255 -7.591 1.00 66.75 79 GLN A CA 1
ATOM 597 C C . GLN A 1 79 ? 5.305 2.368 -6.479 1.00 66.75 79 GLN A C 1
ATOM 599 O O . GLN A 1 79 ? 4.370 2.787 -5.812 1.00 66.75 79 GLN A O 1
ATOM 604 N N . ALA A 1 80 ? 5.911 1.204 -6.214 1.00 62.69 80 ALA A N 1
ATOM 605 C CA . ALA A 1 80 ? 5.533 0.355 -5.083 1.00 62.69 80 ALA A CA 1
ATOM 606 C C . ALA A 1 80 ? 5.591 1.127 -3.749 1.00 62.69 80 ALA A C 1
ATOM 608 O O . ALA A 1 80 ? 4.624 1.120 -2.991 1.00 62.69 80 ALA A O 1
ATOM 609 N N . ASN A 1 81 ? 6.661 1.889 -3.510 1.00 61.34 81 ASN A N 1
ATOM 610 C CA . ASN A 1 81 ? 6.806 2.701 -2.298 1.00 61.34 81 ASN A CA 1
ATOM 611 C C . ASN A 1 81 ? 5.809 3.872 -2.230 1.00 61.34 81 ASN A C 1
ATOM 613 O O . ASN A 1 81 ? 5.319 4.191 -1.153 1.00 61.34 81 ASN A O 1
ATOM 617 N N . ALA A 1 82 ? 5.470 4.499 -3.361 1.00 60.50 82 ALA A N 1
ATOM 618 C CA . ALA A 1 82 ? 4.488 5.585 -3.438 1.00 60.50 82 ALA A CA 1
ATOM 619 C C . ALA A 1 82 ? 3.047 5.125 -3.152 1.00 60.50 82 ALA A C 1
ATOM 621 O O . ALA A 1 82 ? 2.178 5.963 -2.922 1.00 60.50 82 ALA A O 1
ATOM 622 N N . TYR A 1 83 ? 2.791 3.814 -3.147 1.00 58.44 83 TYR A N 1
ATOM 623 C CA . TYR A 1 83 ? 1.552 3.219 -2.638 1.00 58.44 83 TYR A CA 1
ATOM 624 C C . TYR A 1 83 ? 1.637 2.825 -1.150 1.00 58.44 83 TYR A C 1
ATOM 626 O O . TYR A 1 83 ? 0.689 2.240 -0.626 1.00 58.44 83 TYR A O 1
ATOM 634 N N . GLY A 1 84 ? 2.729 3.166 -0.454 1.00 55.81 84 GLY A N 1
ATOM 635 C CA . GLY A 1 84 ? 2.951 2.796 0.944 1.00 55.81 84 GLY A CA 1
ATOM 636 C C . GLY A 1 84 ? 3.122 1.288 1.102 1.00 55.81 84 GLY A C 1
ATOM 637 O O . GLY A 1 84 ? 2.471 0.694 1.954 1.00 55.81 84 GLY A O 1
ATOM 638 N N . PHE A 1 85 ? 3.912 0.661 0.220 1.00 62.22 85 PHE A N 1
ATOM 639 C CA . PHE A 1 85 ? 4.148 -0.783 0.217 1.00 62.22 85 PHE A CA 1
ATOM 640 C C . PHE A 1 85 ? 5.519 -1.150 0.828 1.00 62.22 85 PHE A C 1
ATOM 642 O O . PHE A 1 85 ? 6.512 -0.506 0.480 1.00 62.22 85 PHE A O 1
ATOM 649 N N . PRO A 1 86 ? 5.619 -2.216 1.650 1.00 63.44 86 PRO A N 1
ATOM 650 C CA . PRO A 1 86 ? 4.510 -3.031 2.157 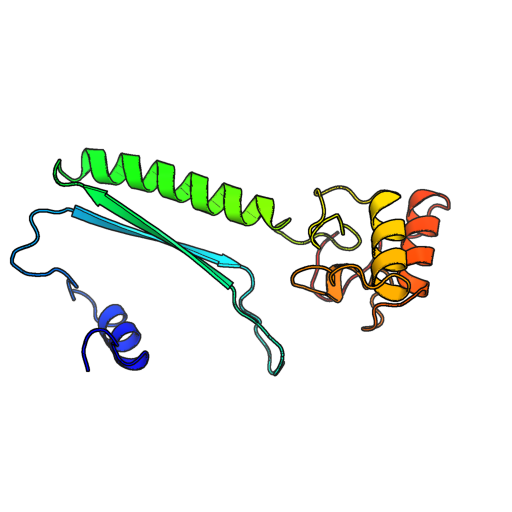1.00 63.44 86 PRO A CA 1
ATOM 651 C C . PRO A 1 86 ? 3.572 -2.195 3.044 1.00 63.44 86 PRO A C 1
ATOM 653 O O . PRO A 1 86 ? 4.065 -1.324 3.761 1.00 63.44 86 PRO A O 1
ATOM 656 N N . PRO A 1 87 ? 2.242 -2.413 2.971 1.00 73.50 87 PRO A N 1
ATOM 657 C CA . PRO A 1 87 ? 1.301 -1.688 3.814 1.00 73.50 87 PRO A CA 1
ATOM 658 C C . PRO A 1 87 ? 1.658 -1.930 5.276 1.00 73.50 87 PRO A C 1
ATOM 660 O O . PRO A 1 87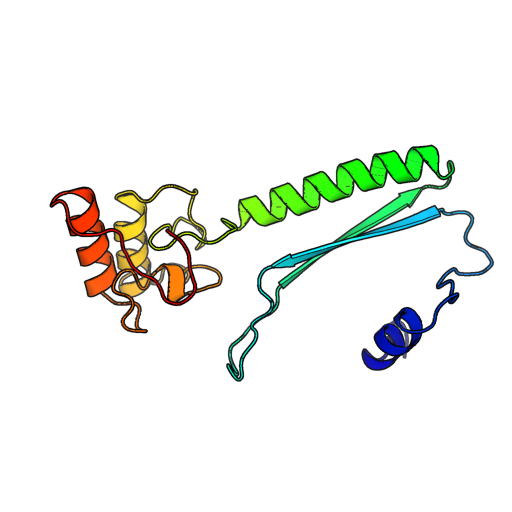 ? 1.949 -3.066 5.654 1.00 73.50 87 PRO A O 1
ATOM 663 N N . ARG A 1 88 ? 1.641 -0.858 6.068 1.00 84.69 88 ARG A N 1
ATOM 664 C CA . ARG A 1 88 ? 1.812 -0.915 7.517 1.00 84.69 88 ARG A CA 1
ATOM 665 C C . ARG A 1 88 ? 0.468 -0.778 8.209 1.00 84.69 88 ARG A C 1
ATOM 667 O O . ARG A 1 88 ? -0.363 0.033 7.796 1.00 84.69 88 ARG A O 1
ATOM 674 N N . CYS A 1 89 ? 0.251 -1.588 9.235 1.00 89.38 89 CYS A N 1
ATOM 675 C CA . CYS A 1 89 ? -0.953 -1.521 10.045 1.00 89.38 89 CYS A CA 1
ATOM 676 C C . CYS A 1 89 ? -1.037 -0.161 10.746 1.00 89.38 89 CYS A C 1
ATOM 678 O O . CYS A 1 89 ? -0.079 0.280 11.377 1.00 89.38 89 CYS A O 1
ATOM 680 N N . GLY A 1 90 ? -2.175 0.517 10.613 1.00 91.44 90 GLY A N 1
ATOM 681 C CA . GLY A 1 90 ? -2.405 1.827 11.215 1.00 91.44 90 GLY A CA 1
ATOM 682 C C . GLY A 1 90 ? -1.789 3.014 10.473 1.00 91.44 90 GLY A C 1
ATOM 683 O O . GLY A 1 90 ? -2.105 4.138 10.828 1.00 91.44 90 GLY A O 1
ATOM 684 N N . ASP A 1 91 ? -0.966 2.802 9.445 1.00 91.69 91 ASP A N 1
ATOM 685 C CA . ASP A 1 91 ? -0.406 3.872 8.609 1.00 91.69 91 ASP A CA 1
ATOM 686 C C . ASP A 1 91 ? -1.418 4.172 7.495 1.00 91.69 91 ASP A C 1
ATOM 688 O O . ASP A 1 91 ? -1.628 3.331 6.627 1.00 91.69 91 ASP A O 1
ATOM 692 N N . VAL A 1 92 ? -2.096 5.317 7.497 1.00 90.31 92 VAL A N 1
ATOM 693 C CA . VAL A 1 92 ? -3.068 5.775 6.491 1.00 90.31 92 VAL A CA 1
ATOM 694 C C . VAL A 1 92 ? -3.009 7.289 6.321 1.00 90.31 92 VAL A C 1
ATOM 696 O O . VAL A 1 92 ? -3.155 8.057 7.256 1.00 90.31 92 VAL A O 1
ATOM 699 N N . GLY A 1 93 ? -2.921 7.766 5.084 1.00 88.50 93 GLY A N 1
ATOM 700 C CA . GLY A 1 93 ? -2.722 9.193 4.846 1.00 88.50 93 GLY A CA 1
ATOM 701 C C . GLY A 1 93 ? -3.489 9.752 3.655 1.00 88.50 93 GLY A C 1
ATOM 702 O O . GLY A 1 93 ? -4.301 9.062 3.027 1.00 88.50 93 GLY A O 1
ATOM 703 N N . PRO A 1 94 ? -3.244 11.035 3.328 1.00 81.81 94 PRO A N 1
ATOM 704 C CA . PRO A 1 94 ? -3.871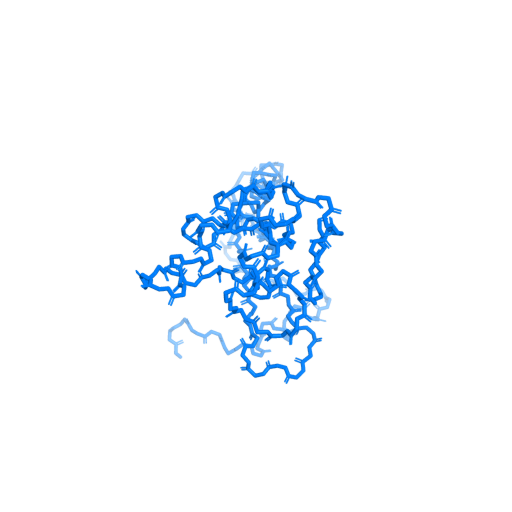 11.728 2.210 1.00 81.81 94 PRO A CA 1
ATOM 705 C C . PRO A 1 94 ? -3.846 10.917 0.908 1.00 81.81 94 PRO A C 1
ATOM 707 O O . PRO A 1 94 ? -2.833 10.347 0.512 1.00 81.81 94 PRO A O 1
ATOM 710 N N . GLY A 1 95 ? -4.986 10.866 0.215 1.00 74.44 95 GLY A N 1
ATOM 711 C CA . GLY A 1 95 ? -5.135 10.039 -0.986 1.00 74.44 95 GLY A CA 1
ATOM 712 C C . GLY A 1 95 ? -5.197 8.533 -0.701 1.00 74.44 95 GLY A C 1
ATOM 713 O O . GLY A 1 95 ? -4.988 7.746 -1.628 1.00 74.44 95 GLY A O 1
ATOM 714 N N . GLY A 1 96 ? -5.466 8.150 0.551 1.00 71.81 96 GLY A N 1
ATOM 715 C CA . GLY A 1 96 ? -5.596 6.779 1.036 1.00 71.81 96 GLY A CA 1
ATOM 716 C C . GLY A 1 96 ? -4.264 6.061 1.246 1.00 71.81 96 GLY A C 1
ATOM 717 O O . GLY A 1 96 ? -4.261 4.848 1.420 1.00 71.81 96 GLY A O 1
ATOM 718 N N . VAL A 1 97 ? -3.134 6.768 1.185 1.00 75.06 97 VAL A N 1
ATOM 719 C CA . VAL A 1 97 ? -1.794 6.177 1.265 1.00 75.06 97 VAL A CA 1
ATOM 720 C C . VAL A 1 97 ? -1.070 6.744 2.472 1.00 75.06 97 VAL A C 1
ATOM 722 O O . VAL A 1 97 ? -0.976 7.957 2.623 1.00 75.06 97 VAL A O 1
ATOM 725 N N . GLY A 1 98 ? -0.592 5.855 3.329 1.00 77.69 98 GLY A N 1
ATOM 726 C CA . GLY A 1 98 ? 0.270 6.169 4.460 1.00 77.69 98 GLY A CA 1
ATOM 727 C C . GLY A 1 98 ? 1.699 6.520 4.047 1.00 77.69 98 GLY A C 1
ATOM 728 O O . GLY A 1 98 ? 2.113 6.292 2.907 1.00 77.69 98 GLY A O 1
ATOM 729 N N . ASN A 1 99 ? 2.442 7.117 4.968 1.00 81.69 99 ASN A N 1
ATOM 730 C CA . ASN A 1 99 ? 3.788 7.645 4.736 1.00 81.69 99 ASN A CA 1
ATOM 731 C C . ASN A 1 99 ? 4.894 6.726 5.299 1.00 81.69 99 ASN A C 1
ATOM 733 O O . ASN A 1 99 ? 6.075 7.070 5.221 1.00 81.69 99 ASN A O 1
ATOM 737 N N . GLY A 1 100 ? 4.521 5.560 5.837 1.00 82.62 100 GLY A N 1
ATOM 738 C CA . GLY A 1 100 ? 5.413 4.611 6.494 1.00 82.62 100 GLY A CA 1
ATOM 739 C C . GLY A 1 100 ? 5.589 4.850 7.996 1.00 82.62 100 GLY A C 1
ATOM 740 O O . GLY A 1 100 ? 6.363 4.125 8.627 1.00 82.62 100 GLY A O 1
ATOM 741 N N . VAL A 1 101 ? 4.907 5.835 8.577 1.00 87.44 101 VAL A N 1
ATOM 742 C CA . VAL A 1 101 ? 4.977 6.211 9.991 1.00 87.44 101 VAL A CA 1
ATOM 743 C C . VAL A 1 101 ? 3.563 6.243 10.552 1.00 87.44 101 VAL A C 1
ATOM 745 O O . VAL A 1 101 ? 2.708 6.912 9.997 1.00 87.44 101 VAL A O 1
ATOM 748 N N . VAL A 1 102 ? 3.347 5.554 11.673 1.00 91.69 102 VAL A N 1
ATOM 749 C CA . VAL A 1 102 ? 2.086 5.644 12.415 1.00 91.69 102 VAL A CA 1
ATOM 750 C C . VAL A 1 102 ? 2.158 6.839 13.365 1.00 91.69 102 VAL A C 1
ATOM 752 O O . VAL A 1 102 ? 2.967 6.855 14.295 1.00 91.69 102 VAL A O 1
ATOM 755 N N . ASP A 1 103 ? 1.331 7.845 13.117 1.00 94.75 103 ASP A N 1
ATOM 756 C CA . ASP A 1 103 ? 1.215 9.099 13.842 1.00 94.75 103 ASP A CA 1
ATOM 757 C C . ASP A 1 103 ? -0.251 9.586 13.966 1.00 94.75 103 ASP A C 1
ATOM 759 O O . ASP A 1 103 ? -1.228 8.898 13.662 1.00 94.75 103 ASP A O 1
ATOM 763 N N . LEU A 1 104 ? -0.436 10.789 14.521 1.00 96.44 104 LEU A N 1
ATOM 764 C CA . LEU A 1 104 ? -1.765 11.364 14.761 1.00 96.44 104 LEU A CA 1
ATOM 765 C C . LEU A 1 104 ? -2.559 11.597 13.461 1.00 96.44 104 LEU A C 1
ATOM 767 O O . LEU A 1 104 ? -3.794 11.578 13.475 1.00 96.44 104 LEU A O 1
ATOM 771 N N . GLY A 1 105 ? -1.863 11.857 12.356 1.00 95.38 105 GLY A N 1
ATOM 772 C CA . GLY A 1 105 ? -2.444 12.063 11.038 1.00 95.38 105 GLY A CA 1
ATOM 773 C C . GLY A 1 105 ? -3.253 10.860 10.574 1.00 95.38 105 GLY A C 1
ATOM 774 O O . GLY A 1 105 ? -4.324 11.058 9.995 1.00 95.38 105 GLY A O 1
ATOM 775 N N . ASP A 1 106 ? -2.821 9.648 10.917 1.00 95.38 106 ASP A N 1
ATOM 776 C CA . ASP A 1 106 ? -3.512 8.419 10.537 1.00 95.38 106 ASP A CA 1
ATOM 777 C C . ASP A 1 106 ? -4.859 8.274 11.243 1.00 95.38 106 ASP A C 1
ATOM 779 O O . ASP A 1 106 ? -5.898 8.088 10.602 1.00 95.38 106 ASP A O 1
ATOM 783 N N . ALA A 1 107 ? -4.884 8.475 12.564 1.00 96.75 107 ALA A N 1
ATOM 784 C CA . ALA A 1 107 ? -6.123 8.458 13.340 1.00 96.75 107 ALA A CA 1
ATOM 785 C C . ALA A 1 107 ? -7.118 9.518 12.832 1.00 96.75 107 ALA A C 1
ATOM 787 O O . ALA A 1 107 ? -8.313 9.255 12.675 1.00 96.75 107 ALA A O 1
ATOM 788 N N . VAL A 1 108 ? -6.625 10.721 12.517 1.00 96.62 108 VAL A N 1
ATOM 789 C CA . VAL A 1 108 ? -7.442 11.796 11.935 1.00 96.62 108 VAL A CA 1
ATOM 790 C C . VAL A 1 108 ? -7.945 11.422 10.538 1.00 96.62 108 VAL A C 1
ATOM 792 O O . VAL A 1 108 ? -9.083 11.753 10.191 1.00 96.62 108 VAL A O 1
ATOM 795 N N . TYR A 1 109 ? -7.136 10.733 9.733 1.00 96.00 109 TYR A N 1
ATOM 796 C CA . TYR A 1 109 ? -7.536 10.273 8.409 1.00 96.00 109 TYR A CA 1
ATOM 797 C C . TYR A 1 109 ? -8.684 9.263 8.486 1.00 96.00 109 TYR A C 1
ATOM 799 O O . TYR A 1 109 ? -9.678 9.450 7.782 1.00 96.00 109 TYR A O 1
ATOM 807 N N . ILE A 1 110 ? -8.613 8.274 9.387 1.00 95.81 110 ILE A N 1
ATOM 808 C CA . ILE A 1 110 ? -9.706 7.313 9.632 1.00 95.81 110 ILE A CA 1
ATOM 809 C C . ILE A 1 110 ? -11.001 8.056 9.987 1.00 95.81 110 ILE A C 1
ATOM 811 O O . ILE A 1 110 ? -12.040 7.823 9.374 1.00 95.81 110 ILE A O 1
ATOM 815 N N . LEU A 1 111 ? -10.946 9.031 10.900 1.00 97.06 111 LEU A N 1
ATOM 816 C CA . LEU A 1 111 ? -12.122 9.832 11.269 1.00 97.06 111 LEU A CA 1
ATOM 817 C C . LEU A 1 111 ? -12.700 10.622 10.086 1.00 97.06 111 LEU A C 1
ATOM 819 O O . LEU A 1 111 ? -13.916 10.707 9.921 1.00 97.06 111 LEU A O 1
ATOM 823 N N . ASN A 1 112 ? -11.851 11.218 9.249 1.00 96.62 112 ASN A N 1
ATOM 824 C CA . ASN A 1 112 ? -12.323 11.955 8.077 1.00 96.62 112 ASN A CA 1
ATOM 825 C C . ASN A 1 112 ? -12.898 11.019 7.001 1.00 96.62 112 ASN A C 1
ATOM 827 O O . ASN A 1 112 ? -13.853 11.397 6.320 1.00 96.62 112 ASN A O 1
ATOM 831 N N . TYR A 1 113 ? -12.358 9.807 6.860 1.00 93.94 113 TYR A N 1
ATOM 832 C CA . TYR A 1 113 ? -12.936 8.766 6.013 1.00 93.94 113 TYR A CA 1
ATOM 833 C C . TYR A 1 113 ? -14.345 8.394 6.496 1.00 93.94 113 TYR A C 1
ATOM 835 O O . TYR A 1 113 ? -15.287 8.450 5.709 1.00 93.94 113 TYR A O 1
ATOM 843 N N . LEU A 1 114 ? -14.509 8.130 7.795 1.00 95.38 114 LEU A N 1
ATOM 844 C CA . LEU A 1 114 ? -15.786 7.715 8.383 1.00 95.38 114 LEU A CA 1
ATOM 845 C C . LEU A 1 114 ? -16.856 8.815 8.372 1.00 95.38 114 LEU A C 1
ATOM 847 O O . LEU A 1 114 ? -18.033 8.528 8.167 1.00 95.38 114 LEU A O 1
ATOM 851 N N . PHE A 1 115 ? -16.468 10.073 8.606 1.00 96.88 115 PHE A N 1
ATOM 852 C CA . PHE A 1 115 ? -17.430 11.145 8.901 1.00 96.88 115 PHE A CA 1
ATOM 853 C C . PHE A 1 115 ? -17.426 12.317 7.914 1.00 96.88 115 PHE A C 1
ATOM 855 O O . PHE A 1 115 ? -18.302 13.178 8.000 1.00 96.88 115 PHE A O 1
ATOM 862 N N . LYS A 1 116 ? -16.455 12.404 6.995 1.00 94.44 116 LYS A N 1
ATOM 863 C CA . LYS A 1 116 ? -16.299 13.556 6.083 1.00 94.44 116 LYS A CA 1
ATOM 864 C C . LYS A 1 116 ? -16.131 13.178 4.613 1.00 94.44 116 LYS A C 1
ATOM 866 O O . LYS A 1 116 ? -15.677 14.012 3.830 1.00 94.44 116 LYS A O 1
ATOM 871 N N . ASN A 1 117 ? -16.516 11.960 4.226 1.00 88.44 117 ASN A N 1
ATOM 872 C CA . ASN A 1 117 ? -16.439 11.468 2.844 1.00 88.44 117 ASN A CA 1
ATOM 873 C C . ASN A 1 117 ? -15.037 11.603 2.227 1.00 88.44 117 ASN A C 1
ATOM 875 O O . ASN A 1 117 ? -14.900 11.855 1.027 1.00 88.44 117 ASN A O 1
ATOM 879 N N . PHE A 1 118 ? -13.981 11.467 3.035 1.00 90.44 118 PHE A N 1
ATOM 880 C CA . PHE A 1 118 ? -12.641 11.341 2.470 1.00 90.44 118 PHE A CA 1
ATOM 881 C C . PHE A 1 118 ? -12.537 10.030 1.678 1.00 90.44 118 PHE A C 1
ATOM 883 O O . PHE A 1 118 ? -13.291 9.088 1.942 1.00 90.44 118 PHE A O 1
ATOM 890 N N . PRO A 1 119 ? -11.605 9.940 0.713 1.00 87.44 119 PRO A N 1
ATOM 891 C CA . PRO A 1 119 ? -11.347 8.687 0.020 1.00 87.44 119 PRO A CA 1
ATOM 892 C C . PRO A 1 119 ? -11.056 7.552 1.007 1.00 87.44 119 PRO A C 1
ATOM 894 O O . PRO A 1 119 ? -10.360 7.748 2.005 1.00 87.44 119 PRO A O 1
ATOM 897 N N . ALA A 1 120 ? -11.546 6.353 0.705 1.00 85.19 120 ALA A N 1
ATOM 898 C CA . ALA A 1 120 ? -11.189 5.178 1.486 1.00 85.19 120 ALA A CA 1
ATOM 899 C C . ALA A 1 120 ? -9.661 4.953 1.480 1.00 85.19 120 ALA A C 1
ATOM 901 O O . ALA A 1 120 ? -9.006 5.265 0.475 1.00 85.19 120 ALA A O 1
ATOM 902 N N . PRO A 1 121 ? -9.084 4.412 2.571 1.00 83.25 121 PRO A N 1
ATOM 903 C CA . PRO A 1 121 ? -7.719 3.900 2.567 1.00 83.25 121 PRO A CA 1
ATOM 904 C C . PRO A 1 121 ? -7.478 3.006 1.344 1.00 83.25 121 PRO A C 1
ATOM 906 O O . PRO A 1 121 ? -8.284 2.128 1.027 1.00 83.25 121 PRO A O 1
ATOM 909 N N . LYS A 1 122 ? -6.383 3.254 0.621 1.00 76.25 122 LYS A N 1
ATOM 910 C CA . LYS A 1 122 ? -6.005 2.449 -0.541 1.00 76.25 122 LYS A CA 1
ATOM 911 C C . LYS A 1 122 ? -5.562 1.063 -0.093 1.00 76.25 122 LYS A C 1
ATOM 913 O O . LYS A 1 122 ? -5.074 0.877 1.019 1.00 76.25 122 LYS A O 1
ATOM 918 N N . CYS A 1 123 ? -5.735 0.116 -1.013 1.00 63.88 123 CYS A N 1
ATOM 919 C CA . CYS A 1 123 ? -5.584 -1.313 -0.788 1.00 63.88 123 CYS A CA 1
ATOM 920 C C . CYS A 1 123 ? -4.307 -1.678 -0.002 1.00 63.88 123 CYS A C 1
ATOM 922 O O . CYS A 1 123 ? -3.218 -1.252 -0.398 1.00 63.88 123 CYS A O 1
ATOM 924 N N . PRO A 1 124 ? -4.426 -2.523 1.040 1.00 71.75 124 PRO A N 1
ATOM 925 C CA . PRO A 1 124 ? -5.670 -3.093 1.582 1.00 71.75 124 PRO A CA 1
ATOM 926 C C . PRO A 1 124 ? -6.406 -2.128 2.529 1.00 71.75 124 PRO A C 1
ATOM 928 O O . PRO A 1 124 ? -5.774 -1.469 3.347 1.00 71.75 124 PRO A O 1
ATOM 931 N N . LEU A 1 125 ? -7.747 -2.102 2.483 1.00 82.12 125 LEU A N 1
ATOM 932 C CA . LEU A 1 125 ? -8.570 -1.343 3.444 1.00 82.12 125 LEU A CA 1
ATOM 933 C C . LEU A 1 125 ? -8.300 -1.775 4.897 1.00 82.12 125 LEU A C 1
ATOM 935 O O . LEU A 1 125 ? -8.312 -0.937 5.792 1.00 82.12 125 LEU A O 1
ATOM 939 N N . ALA A 1 126 ? -7.974 -3.056 5.102 1.00 83.62 126 ALA A N 1
ATOM 940 C CA . ALA A 1 126 ? -7.634 -3.633 6.401 1.00 83.62 126 ALA A CA 1
ATOM 941 C C . ALA A 1 126 ? -6.458 -2.934 7.110 1.00 83.62 126 ALA A C 1
ATOM 943 O O . ALA A 1 126 ? -6.313 -3.082 8.313 1.00 83.62 126 ALA A O 1
ATOM 944 N N . ARG A 1 127 ? -5.647 -2.113 6.420 1.00 87.06 127 ARG A N 1
ATOM 945 C CA . ARG A 1 127 ? -4.600 -1.298 7.072 1.00 87.06 127 ARG A CA 1
ATOM 946 C C . ARG A 1 127 ? -5.173 -0.280 8.065 1.00 87.06 127 ARG A C 1
ATOM 948 O O . ARG A 1 127 ? -4.437 0.214 8.909 1.00 87.06 127 ARG A O 1
ATOM 955 N N . ALA A 1 128 ? -6.450 0.073 7.909 1.00 92.31 128 ALA A N 1
ATOM 956 C CA . ALA A 1 128 ? -7.168 0.992 8.783 1.00 92.31 128 ALA A CA 1
ATOM 957 C C . ALA A 1 128 ? -7.935 0.283 9.911 1.00 92.31 128 ALA A C 1
ATOM 959 O O . ALA A 1 128 ? -8.486 0.975 10.756 1.00 92.31 128 ALA A O 1
ATOM 960 N N . ASP A 1 129 ? -7.971 -1.054 9.927 1.00 93.94 129 ASP A N 1
ATOM 961 C CA . ASP A 1 129 ? -8.561 -1.870 10.997 1.00 93.94 129 ASP A CA 1
ATOM 962 C C . ASP A 1 129 ? -7.492 -2.129 12.067 1.00 93.94 129 ASP A C 1
ATOM 964 O O . ASP A 1 129 ? -6.921 -3.211 12.173 1.00 93.94 129 ASP A O 1
ATOM 968 N N . ALA A 1 130 ? -7.145 -1.073 12.805 1.00 94.94 130 ALA A N 1
ATOM 969 C CA . ALA A 1 130 ? -6.101 -1.093 13.826 1.00 94.94 130 ALA A CA 1
ATOM 970 C C . ALA A 1 130 ? -6.436 -2.015 15.013 1.00 94.94 130 ALA A C 1
ATOM 972 O O . ALA A 1 130 ? -5.540 -2.383 15.777 1.00 94.94 130 ALA A O 1
ATOM 973 N N . THR A 1 131 ? -7.718 -2.350 15.187 1.00 94.62 131 THR A N 1
ATOM 974 C CA . THR A 1 131 ? -8.189 -3.295 16.207 1.00 94.62 131 THR A CA 1
ATOM 975 C C . THR A 1 131 ? -8.165 -4.755 15.753 1.00 94.62 131 THR A C 1
ATOM 977 O O . THR A 1 131 ? -8.243 -5.651 16.597 1.00 94.62 131 THR A O 1
ATOM 980 N N . GLY A 1 132 ? -8.082 -4.991 14.446 1.00 92.00 132 GLY A N 1
ATOM 981 C CA . GLY A 1 132 ? -8.046 -6.303 13.815 1.00 92.00 132 GLY A CA 1
ATOM 982 C C . GLY A 1 132 ? -9.355 -7.077 13.871 1.00 92.00 132 GLY A C 1
ATOM 983 O O . GLY A 1 132 ? -9.356 -8.311 13.825 1.00 92.00 132 GLY A O 1
ATOM 984 N N . ASN A 1 133 ? -10.477 -6.373 14.007 1.00 91.62 133 ASN A N 1
ATOM 985 C CA . ASN A 1 133 ? -11.790 -6.984 14.201 1.00 91.62 133 ASN A CA 1
ATOM 986 C C . ASN A 1 133 ? -12.537 -7.267 12.877 1.00 91.62 133 ASN A C 1
ATOM 988 O O . ASN A 1 133 ? -13.625 -7.849 12.889 1.00 91.62 133 ASN A O 1
ATOM 992 N N . GLY A 1 134 ? -11.949 -6.885 11.741 1.00 88.75 134 GLY A N 1
ATOM 993 C CA . GLY A 1 134 ? -12.491 -7.028 10.393 1.00 88.75 134 GLY A CA 1
ATOM 994 C C . GLY A 1 134 ? -13.344 -5.848 9.917 1.00 88.75 134 GLY A C 1
ATOM 995 O O . GLY A 1 134 ? -13.906 -5.918 8.821 1.00 88.75 134 GLY A O 1
ATOM 996 N N . VAL A 1 135 ? -13.472 -4.779 10.707 1.00 90.62 135 VAL A N 1
ATOM 997 C CA . VAL A 1 135 ? -14.323 -3.616 10.433 1.00 90.62 135 VAL A CA 1
ATOM 998 C C . VAL A 1 135 ? -13.537 -2.337 10.687 1.00 90.62 135 VAL A C 1
ATOM 1000 O O . VAL A 1 135 ? -12.970 -2.161 11.751 1.00 90.62 135 VAL A O 1
ATOM 1003 N N . VAL A 1 136 ? -13.560 -1.414 9.719 1.00 92.69 136 VAL A N 1
ATOM 1004 C CA . VAL A 1 136 ? -12.991 -0.071 9.899 1.00 92.69 136 VAL A CA 1
ATOM 1005 C C . VAL A 1 136 ? -14.048 0.850 10.503 1.00 92.69 136 VAL A C 1
ATOM 1007 O O . VAL A 1 136 ? -15.018 1.203 9.825 1.00 92.69 136 VAL A O 1
ATOM 1010 N N . ASP A 1 137 ? -13.866 1.253 11.757 1.00 96.19 137 ASP A N 1
ATOM 1011 C CA . ASP A 1 137 ? -14.776 2.125 12.494 1.00 96.19 137 ASP A CA 1
ATOM 1012 C C . ASP A 1 137 ? -14.062 3.102 13.458 1.00 96.19 137 ASP A C 1
ATOM 1014 O O . ASP A 1 137 ? -12.858 3.358 13.387 1.00 96.19 137 ASP A O 1
ATOM 1018 N N . LEU A 1 138 ? -14.837 3.764 14.325 1.00 97.69 138 LEU A N 1
ATOM 1019 C CA . LEU A 1 138 ? -14.307 4.732 15.292 1.00 97.69 138 LEU A CA 1
ATOM 1020 C C . LEU A 1 138 ? -13.321 4.085 16.283 1.00 97.69 138 LEU A C 1
ATOM 1022 O O . LEU A 1 138 ? -12.427 4.768 16.791 1.00 97.69 138 LEU A O 1
ATOM 1026 N N . GLY A 1 139 ? -13.494 2.795 16.568 1.00 97.56 139 GLY A N 1
ATOM 1027 C CA . GLY A 1 139 ? -12.632 2.001 17.429 1.00 97.56 139 GLY A CA 1
ATOM 1028 C C . GLY A 1 139 ? -11.188 2.003 16.952 1.00 97.56 139 GLY A C 1
ATOM 1029 O O . GLY A 1 139 ? -10.298 2.176 17.781 1.00 97.56 139 GLY A O 1
ATOM 1030 N N . ASP A 1 140 ? -10.946 1.942 15.643 1.00 97.44 140 ASP A N 1
ATOM 1031 C CA . ASP A 1 140 ? -9.591 1.945 15.083 1.00 97.44 140 ASP A CA 1
ATOM 1032 C C . ASP A 1 140 ? -8.880 3.279 15.286 1.00 97.44 140 ASP A C 1
ATOM 1034 O O . ASP A 1 140 ? -7.733 3.325 15.734 1.00 97.44 140 ASP A O 1
ATOM 1038 N N . ALA A 1 141 ? -9.584 4.389 15.047 1.00 97.50 141 ALA A N 1
ATOM 1039 C CA . ALA A 1 141 ? -9.040 5.719 15.304 1.00 97.50 141 ALA A CA 1
ATOM 1040 C C . ALA A 1 141 ? -8.706 5.906 16.795 1.00 97.50 141 ALA A C 1
ATOM 1042 O O . ALA A 1 141 ? -7.654 6.444 17.142 1.00 97.50 141 ALA A O 1
ATOM 1043 N N . VAL A 1 142 ? -9.582 5.439 17.691 1.00 97.75 142 VAL A N 1
ATOM 1044 C CA . VAL A 1 142 ? -9.343 5.477 19.142 1.00 97.75 142 VAL A CA 1
ATOM 1045 C C . VAL A 1 142 ? -8.181 4.563 19.539 1.00 97.75 142 VAL A C 1
ATOM 1047 O O . VAL A 1 142 ? -7.389 4.938 20.407 1.00 97.75 142 VAL A O 1
ATOM 1050 N N . TYR A 1 143 ? -8.048 3.396 18.907 1.00 97.69 143 TYR A N 1
ATOM 1051 C CA . TYR A 1 143 ? -6.955 2.462 19.157 1.00 97.69 143 TYR A CA 1
ATOM 1052 C C . TYR A 1 143 ? -5.606 3.093 18.809 1.00 97.69 143 TYR A C 1
ATOM 1054 O O . TYR A 1 143 ? -4.718 3.102 19.659 1.00 97.69 143 TYR A O 1
ATOM 1062 N N . LEU A 1 144 ? -5.476 3.717 17.631 1.00 96.94 144 LEU A N 1
ATOM 1063 C CA . LEU A 1 144 ? -4.253 4.430 17.241 1.00 96.94 144 LEU A CA 1
ATOM 1064 C C . LEU A 1 144 ? -3.895 5.544 18.231 1.00 96.94 144 LEU A C 1
ATOM 1066 O O . LEU A 1 144 ? -2.742 5.664 18.633 1.00 96.94 144 LEU A O 1
ATOM 1070 N N . LEU A 1 145 ? -4.873 6.320 18.707 1.00 97.56 145 LEU A N 1
ATOM 1071 C CA . LEU A 1 145 ? -4.622 7.348 19.724 1.00 97.56 145 LEU A CA 1
ATOM 1072 C C . LEU A 1 145 ? -4.137 6.751 21.055 1.00 97.56 145 LEU A C 1
ATOM 1074 O O . LEU A 1 145 ? -3.247 7.311 21.696 1.00 97.56 145 LEU A O 1
ATOM 1078 N N . ASN A 1 146 ? -4.699 5.623 21.493 1.00 97.88 146 ASN A N 1
ATOM 1079 C CA . ASN A 1 146 ? -4.237 4.956 22.711 1.00 97.88 146 ASN A CA 1
ATOM 1080 C C . ASN A 1 146 ? -2.849 4.322 22.524 1.00 97.88 146 ASN A C 1
ATOM 1082 O O . ASN A 1 146 ? -2.044 4.367 23.451 1.00 97.88 146 ASN A O 1
ATOM 1086 N N . TYR A 1 147 ? -2.543 3.786 21.342 1.00 96.00 147 TYR A N 1
ATOM 1087 C CA . TYR A 1 147 ? -1.206 3.301 20.998 1.00 96.00 147 TYR A CA 1
ATOM 1088 C C . TYR A 1 147 ? -0.175 4.438 21.077 1.00 96.00 147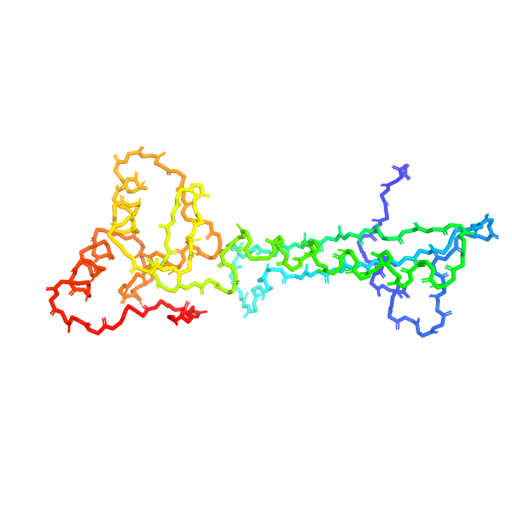 TYR A C 1
ATOM 1090 O O . TYR A 1 147 ? 0.834 4.315 21.767 1.00 96.00 147 TYR A O 1
ATOM 1098 N N . LEU A 1 148 ? -0.478 5.585 20.464 1.00 96.31 148 LEU A N 1
ATOM 1099 C CA . LEU A 1 148 ? 0.429 6.734 20.397 1.00 96.31 148 LEU A CA 1
ATOM 1100 C C . LEU A 1 148 ? 0.652 7.429 21.748 1.00 96.31 148 LEU A C 1
ATOM 1102 O O . LEU A 1 148 ? 1.732 7.969 21.981 1.00 96.31 148 LEU A O 1
ATOM 1106 N N . PHE A 1 149 ? -0.356 7.456 22.628 1.00 97.06 149 PHE A N 1
ATOM 1107 C CA . PHE A 1 149 ? -0.329 8.305 23.830 1.00 97.06 149 PHE A CA 1
ATOM 1108 C C . PHE A 1 149 ? -0.528 7.573 25.163 1.00 97.06 149 PHE A C 1
ATOM 1110 O O . PHE A 1 149 ? -0.405 8.206 26.212 1.00 97.06 149 PHE A O 1
ATOM 1117 N N . LYS A 1 150 ? -0.879 6.281 25.162 1.00 94.38 150 LYS A N 1
ATOM 1118 C CA . LYS A 1 150 ? -1.217 5.517 26.381 1.00 94.38 150 LYS A CA 1
ATOM 1119 C C . LYS A 1 150 ? -0.598 4.119 26.434 1.00 94.38 150 LYS A C 1
ATOM 1121 O O . LYS A 1 150 ? -1.112 3.268 27.155 1.00 94.38 150 LYS A O 1
ATOM 1126 N N . GLU A 1 151 ? 0.478 3.891 25.681 1.00 90.75 151 GLU A N 1
ATOM 1127 C CA . GLU A 1 151 ? 1.256 2.641 25.705 1.00 90.75 151 GLU A CA 1
ATOM 1128 C C . GLU A 1 151 ? 0.412 1.379 25.445 1.00 90.75 151 GLU A C 1
ATOM 1130 O O . GLU A 1 151 ? 0.690 0.304 25.979 1.00 90.75 151 GLU A O 1
ATOM 1135 N N . PHE A 1 152 ? -0.637 1.486 24.622 1.00 93.69 152 PHE A N 1
ATOM 1136 C CA . PHE A 1 152 ? -1.315 0.287 24.126 1.00 93.69 152 PHE A CA 1
ATOM 1137 C C . PHE A 1 152 ? -0.358 -0.559 23.273 1.00 93.69 152 PHE A C 1
ATOM 1139 O O . PHE A 1 152 ? 0.622 -0.034 22.735 1.00 93.69 152 PHE A O 1
ATOM 1146 N N . PRO A 1 153 ? -0.634 -1.867 23.120 1.00 94.25 153 PRO A N 1
ATOM 1147 C CA . PRO A 1 153 ? 0.089 -2.690 22.163 1.00 94.25 153 PRO A CA 1
ATOM 1148 C C . PRO A 1 153 ? 0.035 -2.081 20.754 1.00 94.25 153 PRO A C 1
ATOM 1150 O O . PRO A 1 153 ? -0.941 -1.394 20.428 1.00 94.25 153 PRO A O 1
ATOM 1153 N N . PRO A 1 154 ? 1.043 -2.353 19.904 1.00 93.12 154 PRO A N 1
ATOM 1154 C CA . PRO A 1 154 ? 0.964 -2.020 18.489 1.00 93.12 154 PRO A CA 1
ATOM 1155 C C . PRO A 1 154 ? -0.354 -2.524 17.877 1.00 93.12 154 PRO A C 1
ATOM 1157 O O . PRO A 1 154 ? -0.846 -3.576 18.297 1.00 93.12 154 PRO A O 1
ATOM 1160 N N . PRO A 1 155 ? -0.950 -1.777 16.936 1.00 92.88 155 PRO A N 1
ATOM 1161 C CA . PRO A 1 155 ? -2.149 -2.209 16.236 1.00 92.88 155 PRO A CA 1
ATOM 1162 C C . PRO A 1 155 ? -1.896 -3.509 15.466 1.00 92.88 155 PRO A C 1
ATOM 1164 O O . PRO A 1 155 ? -0.791 -3.755 14.976 1.00 92.88 155 PRO A O 1
ATOM 1167 N N . ASP A 1 156 ? -2.935 -4.334 15.388 1.00 88.00 156 ASP A N 1
ATOM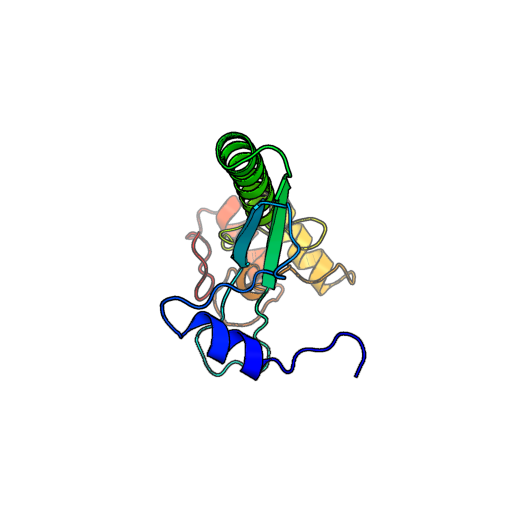 1168 C CA . ASP A 1 156 ? -2.903 -5.647 14.748 1.00 88.00 156 ASP A CA 1
ATOM 1169 C C . ASP A 1 156 ? -3.948 -5.671 13.639 1.00 88.00 156 ASP A C 1
ATOM 1171 O O . ASP A 1 156 ? -5.144 -5.672 13.905 1.00 88.00 156 ASP A O 1
ATOM 1175 N N . CYS A 1 157 ? -3.487 -5.647 12.393 1.00 85.69 157 CYS A N 1
ATOM 1176 C CA . CYS A 1 157 ? -4.341 -5.627 11.217 1.00 85.69 157 CYS A CA 1
ATOM 1177 C C . CYS A 1 157 ? -4.208 -6.983 10.501 1.00 85.69 157 CYS A C 1
ATOM 1179 O O . CYS A 1 157 ? -3.093 -7.352 10.109 1.00 85.69 157 CYS A O 1
ATOM 1181 N N . PRO A 1 158 ? -5.305 -7.719 10.245 1.00 77.81 158 PRO A N 1
ATOM 1182 C CA . PRO A 1 158 ? -5.254 -9.036 9.624 1.00 77.81 158 PRO A CA 1
ATOM 1183 C C . PRO A 1 158 ? -4.466 -9.049 8.308 1.00 77.81 158 PRO A C 1
ATOM 1185 O O . PRO A 1 158 ? -4.832 -8.403 7.325 1.00 77.81 158 PRO A O 1
ATOM 1188 N N . GLY A 1 159 ? -3.370 -9.814 8.287 1.00 70.38 159 GLY A N 1
ATOM 1189 C CA . GLY A 1 159 ? -2.530 -9.994 7.100 1.00 70.38 159 GLY A CA 1
ATOM 1190 C C . GLY A 1 159 ? -1.647 -8.794 6.736 1.00 70.38 159 GLY A C 1
ATOM 1191 O O . GLY A 1 159 ? -1.111 -8.764 5.625 1.00 70.38 159 GLY A O 1
ATOM 1192 N N . ILE A 1 160 ? -1.479 -7.818 7.634 1.00 77.19 160 ILE A N 1
ATOM 1193 C CA . ILE A 1 160 ? -0.685 -6.607 7.396 1.00 77.19 160 ILE A CA 1
ATOM 1194 C C . ILE A 1 160 ? 0.340 -6.435 8.526 1.00 77.19 160 ILE A C 1
ATOM 1196 O O . ILE A 1 160 ? -0.042 -6.396 9.692 1.00 77.19 160 ILE A O 1
ATOM 1200 N N . PRO A 1 161 ? 1.643 -6.322 8.212 1.00 70.81 161 PRO A N 1
ATOM 1201 C CA . PRO A 1 161 ? 2.670 -6.098 9.226 1.00 70.81 161 PRO A CA 1
ATOM 1202 C C . PRO A 1 161 ? 2.571 -4.690 9.832 1.00 70.81 161 PRO A C 1
ATOM 1204 O O . PRO A 1 161 ? 2.106 -3.759 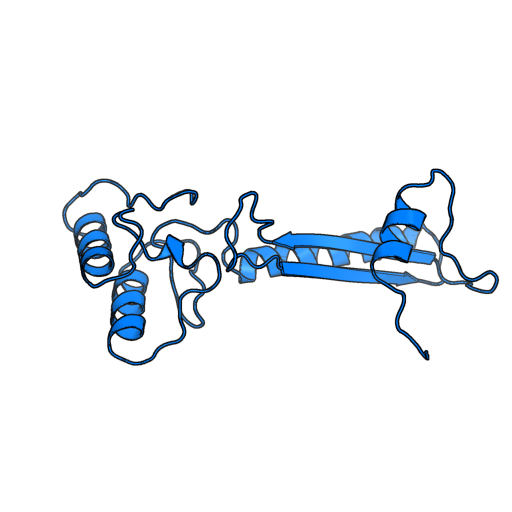9.177 1.00 70.81 161 PRO A O 1
ATOM 1207 N N . PHE A 1 162 ? 3.058 -4.531 11.062 1.00 71.94 162 PHE A N 1
ATOM 1208 C CA . PHE A 1 162 ? 3.279 -3.226 11.692 1.00 71.94 162 PHE A CA 1
ATOM 1209 C C . PHE A 1 162 ? 4.614 -2.607 11.242 1.00 71.94 162 PHE A C 1
ATOM 1211 O O . PHE A 1 162 ? 5.636 -3.337 11.236 1.00 71.94 162 PHE A O 1
#

Secondary structure (DSSP, 8-state):
-TT---HHHHHHHHTSTT-----TT---EEEEEEEEE----SS-TT---EEEEEEEEESS-HHHHHHHHHHHHHHHHHHHHHTTSSPPTT---GGG---SS--HHHHHHHHHHHHH-PPPPSS-GGGG-TT-SS--SHHHHHHHHHHHHH-PPPP-BTTB--

Radius of gyration: 21.12 Å; chains: 1; bounding box: 42×36×65 Å

pLDDT: mean 74.81, std 18.59, range [30.77, 97.88]